Protein AF-A0A317SVD6-F1 (afdb_monomer_lite)

Structure (mmCIF, N/CA/C/O backbone):
data_AF-A0A317SVD6-F1
#
_entry.id   AF-A0A317SVD6-F1
#
loop_
_atom_site.group_PDB
_atom_site.id
_atom_site.type_symbol
_atom_site.label_atom_id
_atom_site.label_alt_id
_atom_site.label_comp_id
_atom_site.label_asym_id
_atom_site.label_entity_id
_atom_site.label_seq_id
_atom_site.pdbx_PDB_ins_code
_atom_site.Cartn_x
_atom_site.Cartn_y
_atom_site.Cartn_z
_atom_site.occupancy
_atom_site.B_iso_or_equiv
_atom_site.auth_seq_id
_atom_site.auth_comp_id
_atom_site.auth_asym_id
_atom_site.auth_atom_id
_atom_site.pdbx_PDB_model_num
ATOM 1 N N . PRO A 1 1 ? -17.650 7.182 13.915 1.00 69.38 1 PRO A N 1
ATOM 2 C CA . PRO A 1 1 ? -18.324 5.999 14.508 1.00 69.38 1 PRO A CA 1
ATOM 3 C C . PRO A 1 1 ? -17.439 5.109 15.410 1.00 69.38 1 PRO A C 1
ATOM 5 O O . PRO A 1 1 ? -17.975 4.520 16.338 1.00 69.38 1 PRO A O 1
ATOM 8 N N . PHE A 1 2 ? -16.115 5.021 15.204 1.00 79.81 2 PHE A N 1
ATOM 9 C CA . PHE A 1 2 ? -15.246 4.117 15.982 1.00 79.81 2 PHE A CA 1
ATOM 10 C C . PHE A 1 2 ? -15.242 4.386 17.500 1.00 79.81 2 PHE A C 1
ATOM 12 O O . PHE A 1 2 ? -15.484 3.478 18.287 1.00 79.81 2 PHE A O 1
ATOM 19 N N . ILE A 1 3 ? -15.049 5.641 17.920 1.00 83.25 3 ILE A N 1
ATOM 20 C CA . ILE A 1 3 ? -14.966 6.009 19.348 1.00 83.25 3 ILE A CA 1
ATOM 21 C C . ILE A 1 3 ? -16.262 5.664 20.096 1.00 83.25 3 ILE A C 1
ATOM 23 O O . ILE A 1 3 ? -16.218 5.192 21.227 1.00 83.25 3 ILE A O 1
ATOM 27 N N . GLN A 1 4 ? -17.417 5.849 19.451 1.00 82.94 4 GLN A N 1
ATOM 28 C CA . GLN A 1 4 ? -18.716 5.492 20.028 1.00 82.94 4 GLN A CA 1
ATOM 29 C C . GLN A 1 4 ? -18.877 3.977 20.189 1.00 82.94 4 GLN A C 1
ATOM 31 O O . GLN A 1 4 ? -19.411 3.540 21.199 1.00 82.94 4 GLN A O 1
ATOM 36 N N . ILE A 1 5 ? -18.374 3.171 19.249 1.00 86.94 5 ILE A N 1
ATOM 37 C CA . ILE A 1 5 ? -18.392 1.705 19.365 1.00 86.94 5 ILE A CA 1
ATOM 38 C C . ILE A 1 5 ? -17.529 1.258 20.548 1.00 86.94 5 ILE A C 1
ATOM 40 O O . ILE A 1 5 ? -17.977 0.459 21.366 1.00 86.94 5 ILE A O 1
ATOM 44 N N . VAL A 1 6 ? -16.323 1.816 20.682 1.00 85.94 6 VAL A N 1
ATOM 45 C CA . VAL A 1 6 ? -15.429 1.510 21.809 1.00 85.94 6 VAL A CA 1
ATOM 46 C C . VAL A 1 6 ? -16.055 1.948 23.135 1.00 85.94 6 VAL A C 1
ATOM 48 O O . VAL A 1 6 ? -16.006 1.207 24.115 1.00 85.94 6 VAL A O 1
ATOM 51 N N . LEU A 1 7 ? -16.693 3.120 23.174 1.00 88.75 7 LEU A N 1
ATOM 52 C CA . LEU A 1 7 ? -17.395 3.601 24.362 1.00 88.75 7 LEU A CA 1
ATOM 53 C C . LEU A 1 7 ? -18.563 2.681 24.742 1.00 88.75 7 LEU A C 1
ATOM 55 O O . LEU A 1 7 ? -18.684 2.320 25.910 1.00 88.75 7 LEU A O 1
ATOM 59 N N . ASN A 1 8 ? -19.367 2.259 23.766 1.00 88.06 8 ASN A N 1
ATOM 60 C CA . ASN A 1 8 ? -20.498 1.355 23.979 1.00 88.06 8 ASN A CA 1
ATOM 61 C C . ASN A 1 8 ? -20.046 -0.040 24.434 1.00 88.06 8 ASN A C 1
ATOM 63 O O . ASN A 1 8 ? -20.712 -0.652 25.261 1.00 88.06 8 ASN A O 1
ATOM 67 N N . ALA A 1 9 ? -18.907 -0.530 23.937 1.00 87.44 9 ALA A N 1
ATOM 68 C CA . ALA A 1 9 ? -18.351 -1.821 24.337 1.00 87.44 9 ALA A CA 1
ATOM 69 C C . ALA A 1 9 ? -17.719 -1.793 25.739 1.00 87.44 9 ALA A C 1
ATOM 71 O O . ALA A 1 9 ? -17.798 -2.772 26.474 1.00 87.44 9 ALA A O 1
ATOM 72 N N . THR A 1 10 ? -17.092 -0.675 26.119 1.00 86.62 10 THR A N 1
ATOM 73 C CA . THR A 1 10 ? -16.301 -0.594 27.359 1.00 86.62 10 THR A CA 1
ATOM 74 C C . THR A 1 10 ? -17.078 0.024 28.525 1.00 86.62 10 THR A C 1
ATOM 76 O O . THR A 1 10 ? -16.661 -0.101 29.672 1.00 86.62 10 THR A O 1
ATOM 79 N N . ASN A 1 11 ? -18.183 0.730 28.248 1.00 83.75 11 ASN A N 1
ATOM 80 C CA . ASN A 1 11 ? -19.024 1.448 29.219 1.00 83.75 11 ASN A CA 1
ATOM 81 C C . ASN A 1 11 ? -18.266 2.433 30.141 1.00 83.75 11 ASN A C 1
ATOM 83 O O . ASN A 1 11 ? -18.787 2.910 31.146 1.00 83.75 11 ASN A O 1
ATOM 87 N N . SER A 1 12 ? -17.019 2.764 29.795 1.00 87.94 12 SER A N 1
ATOM 88 C CA . SER A 1 12 ? -16.119 3.605 30.580 1.00 87.94 12 SER A CA 1
ATOM 89 C C . SER A 1 12 ? -15.414 4.602 29.671 1.00 87.94 12 SER A C 1
ATOM 91 O O . SER A 1 12 ? -14.747 4.228 28.703 1.00 87.94 12 SER A O 1
ATOM 93 N N . ARG A 1 13 ? -15.542 5.893 30.005 1.00 86.94 13 ARG A N 1
ATOM 94 C CA . ARG A 1 13 ? -14.936 6.996 29.241 1.00 86.94 13 ARG A CA 1
ATOM 95 C C . ARG A 1 13 ? -13.410 6.929 29.258 1.00 86.94 13 ARG A C 1
ATOM 97 O O . ARG A 1 13 ? -12.786 7.167 28.230 1.00 86.94 13 ARG A O 1
ATOM 104 N N . THR A 1 14 ? -12.815 6.562 30.392 1.00 86.81 14 THR A N 1
ATOM 105 C CA . THR A 1 14 ? -11.355 6.489 30.550 1.00 86.81 14 THR A CA 1
ATOM 106 C C . THR A 1 14 ? -10.762 5.358 29.718 1.00 86.81 14 THR A C 1
ATOM 108 O O . THR A 1 14 ? -9.794 5.566 28.992 1.00 86.81 14 THR A O 1
ATOM 111 N N . ALA A 1 15 ? -11.376 4.174 29.762 1.00 85.12 15 ALA A N 1
ATOM 112 C CA . ALA A 1 15 ? -10.910 3.035 28.980 1.00 85.12 15 ALA A CA 1
ATOM 113 C C . ALA A 1 15 ? -11.087 3.276 27.470 1.00 85.12 15 ALA A C 1
ATOM 115 O O . ALA A 1 15 ? -10.169 3.015 26.694 1.00 85.12 15 ALA A O 1
ATOM 116 N N . ALA A 1 16 ? -12.208 3.880 27.055 1.00 88.56 16 ALA A N 1
ATOM 117 C CA . ALA A 1 16 ? -12.415 4.269 25.662 1.00 88.56 16 ALA A CA 1
ATOM 118 C C . ALA A 1 16 ? -11.380 5.297 25.172 1.00 88.56 16 ALA A C 1
ATOM 120 O O . ALA A 1 16 ? -10.913 5.207 24.035 1.00 88.56 16 ALA A O 1
ATOM 121 N N . LEU A 1 17 ? -10.981 6.244 26.027 1.00 89.12 17 LEU A N 1
ATOM 122 C CA . LEU A 1 17 ? -9.968 7.249 25.708 1.00 89.12 17 LEU A CA 1
ATOM 123 C C . LEU A 1 17 ? -8.580 6.616 25.530 1.00 89.12 17 LEU A C 1
ATOM 125 O O . LEU A 1 17 ? -7.921 6.890 24.529 1.00 89.12 17 LEU A O 1
ATOM 129 N N . ILE A 1 18 ? -8.170 5.714 26.428 1.00 92.31 18 ILE A N 1
ATOM 130 C CA . ILE A 1 18 ? -6.887 4.995 26.323 1.00 92.31 18 ILE A CA 1
ATOM 131 C C . ILE A 1 18 ? -6.831 4.171 25.030 1.00 92.31 18 ILE A C 1
ATOM 133 O O . ILE A 1 18 ? -5.870 4.281 24.270 1.00 92.31 18 ILE A O 1
ATOM 137 N N . ILE A 1 19 ? -7.881 3.396 24.739 1.00 91.44 19 ILE A N 1
ATOM 138 C CA . ILE A 1 19 ? -7.962 2.587 23.513 1.00 91.44 19 ILE A CA 1
ATOM 139 C C . ILE A 1 19 ? -7.909 3.486 22.271 1.00 91.44 19 ILE A C 1
ATOM 141 O O . ILE A 1 19 ? -7.202 3.180 21.314 1.00 91.44 19 ILE A O 1
ATOM 145 N N . THR A 1 20 ? -8.601 4.627 22.293 1.00 89.81 20 THR A N 1
ATOM 146 C CA . THR A 1 20 ? -8.590 5.576 21.172 1.00 89.81 20 THR A CA 1
ATOM 147 C C . THR A 1 20 ? -7.193 6.155 20.935 1.00 89.81 20 THR A C 1
ATOM 149 O O . THR A 1 20 ? -6.758 6.217 19.788 1.00 89.81 20 THR A O 1
ATOM 152 N N . ILE A 1 21 ? -6.453 6.519 21.988 1.00 91.94 21 ILE A N 1
ATOM 153 C CA . ILE A 1 21 ? -5.072 7.019 21.862 1.00 91.94 21 ILE A CA 1
ATOM 154 C C . ILE A 1 21 ? -4.150 5.951 21.259 1.00 91.94 21 ILE A C 1
ATOM 156 O O . ILE A 1 21 ? -3.358 6.266 20.371 1.00 91.94 21 ILE A O 1
ATOM 160 N N . LEU A 1 22 ? -4.275 4.692 21.688 1.00 93.00 22 LEU A N 1
ATOM 161 C CA . LEU A 1 22 ? -3.498 3.576 21.131 1.00 93.00 22 LEU A CA 1
ATOM 162 C C . LEU A 1 22 ? -3.811 3.334 19.646 1.00 93.00 22 LEU A C 1
ATOM 164 O O . LEU A 1 22 ? -2.925 3.057 18.837 1.00 93.00 22 LEU A O 1
ATOM 168 N N . VAL A 1 23 ? -5.075 3.471 19.251 1.00 92.62 23 VAL A N 1
ATOM 169 C CA . VAL A 1 23 ? -5.463 3.361 17.840 1.00 92.62 23 VAL A CA 1
ATOM 170 C C . VAL A 1 23 ? -4.914 4.539 17.035 1.00 92.62 23 VAL A C 1
ATOM 172 O O . VAL A 1 23 ? -4.409 4.346 15.933 1.00 92.62 23 VAL A O 1
ATOM 175 N N . ILE A 1 24 ? -4.936 5.759 17.570 1.00 92.56 24 ILE A N 1
ATOM 176 C CA . ILE A 1 24 ? -4.360 6.921 16.879 1.00 92.56 24 ILE A CA 1
ATOM 177 C C . ILE A 1 24 ? -2.845 6.752 16.694 1.00 92.56 24 ILE A C 1
ATOM 179 O O . ILE A 1 24 ? -2.341 6.990 15.596 1.00 92.56 24 ILE A O 1
ATOM 183 N N . SER A 1 25 ? -2.116 6.291 17.716 1.00 94.69 25 SER A N 1
ATOM 184 C CA . SER A 1 25 ? -0.663 6.103 17.617 1.00 94.69 25 SER A CA 1
ATOM 185 C C . SER A 1 25 ? -0.280 5.047 16.574 1.00 94.69 25 SER A C 1
ATOM 187 O O . SER A 1 25 ? 0.623 5.272 15.766 1.00 94.69 25 SER A O 1
ATOM 189 N N . THR A 1 26 ? -1.011 3.931 16.515 1.00 94.38 26 THR A N 1
ATOM 190 C CA . THR A 1 26 ? -0.801 2.893 15.490 1.00 94.38 26 THR A CA 1
ATOM 191 C C . THR A 1 26 ? -1.133 3.384 14.080 1.00 94.38 26 THR A C 1
ATOM 193 O O . THR A 1 26 ? -0.406 3.063 13.140 1.00 94.38 26 THR A O 1
ATOM 196 N N . ASN A 1 27 ? -2.161 4.223 13.917 1.00 93.38 27 ASN A N 1
ATOM 197 C CA . ASN A 1 27 ? -2.485 4.834 12.624 1.00 93.38 27 ASN A CA 1
ATOM 198 C C . ASN A 1 27 ? -1.380 5.779 12.131 1.00 93.38 27 ASN A C 1
ATOM 200 O O . ASN A 1 27 ? -1.025 5.734 10.954 1.00 93.38 27 ASN A O 1
ATOM 204 N N . ILE A 1 28 ? -0.788 6.587 13.017 1.00 94.06 28 ILE A N 1
ATOM 205 C CA . ILE A 1 28 ? 0.345 7.459 12.664 1.00 94.06 28 ILE A CA 1
ATOM 206 C C . ILE A 1 28 ? 1.530 6.619 12.171 1.00 94.06 28 ILE A C 1
ATOM 208 O O . ILE A 1 28 ? 2.089 6.899 11.108 1.00 94.06 28 ILE A O 1
ATOM 212 N N . GLN A 1 29 ? 1.873 5.547 12.893 1.00 94.38 29 GLN A N 1
ATOM 213 C CA . GLN A 1 29 ? 2.952 4.647 12.486 1.00 94.38 29 GLN A CA 1
ATOM 214 C C . GLN A 1 29 ? 2.662 3.978 11.134 1.00 94.38 29 GLN A C 1
ATOM 216 O O . GLN A 1 29 ? 3.559 3.856 10.297 1.00 94.38 29 GLN A O 1
ATOM 221 N N . ASN A 1 30 ? 1.413 3.572 10.893 1.00 94.06 30 ASN A N 1
ATOM 222 C CA . ASN A 1 30 ? 1.004 2.971 9.627 1.00 94.06 30 ASN A CA 1
ATOM 223 C C . ASN A 1 30 ? 1.230 3.923 8.441 1.00 94.06 30 ASN A C 1
ATOM 225 O O . ASN A 1 30 ? 1.821 3.521 7.442 1.00 94.06 30 ASN A O 1
ATOM 229 N N . ILE A 1 31 ? 0.853 5.199 8.572 1.00 90.81 31 ILE A N 1
ATOM 230 C CA . ILE A 1 31 ? 1.047 6.208 7.516 1.00 90.81 31 ILE A CA 1
ATOM 231 C C . ILE A 1 31 ? 2.535 6.361 7.170 1.00 90.81 31 ILE A C 1
ATOM 233 O O . ILE A 1 31 ? 2.906 6.361 5.992 1.00 90.81 31 ILE A O 1
ATOM 237 N N . MET A 1 32 ? 3.401 6.442 8.186 1.00 90.69 32 MET A N 1
ATOM 238 C CA . MET A 1 32 ? 4.849 6.545 7.980 1.00 90.69 32 MET A CA 1
ATOM 239 C C . MET A 1 32 ? 5.416 5.303 7.281 1.00 90.69 32 MET A C 1
ATOM 241 O O . MET A 1 32 ? 6.203 5.428 6.339 1.00 90.69 32 MET A O 1
ATOM 245 N N . ASN A 1 33 ? 4.977 4.111 7.693 1.00 92.88 33 ASN A N 1
ATOM 246 C CA . ASN A 1 33 ? 5.393 2.849 7.082 1.00 92.88 33 ASN A CA 1
ATOM 247 C C . ASN A 1 33 ? 4.965 2.760 5.612 1.00 92.88 33 ASN A C 1
ATOM 249 O O . ASN A 1 33 ? 5.784 2.422 4.757 1.00 92.88 33 ASN A O 1
ATOM 253 N N . CYS A 1 34 ? 3.715 3.110 5.292 1.00 90.75 34 CYS A N 1
ATOM 254 C CA . CYS A 1 34 ? 3.216 3.114 3.918 1.00 90.75 34 CYS A CA 1
ATOM 255 C C . CYS A 1 34 ? 4.040 4.054 3.027 1.00 90.75 34 CYS A C 1
ATOM 257 O O . CYS A 1 34 ? 4.484 3.647 1.954 1.00 90.75 34 CYS A O 1
ATOM 259 N N . ALA A 1 35 ? 4.323 5.280 3.481 1.00 89.25 35 ALA A N 1
ATOM 260 C CA . ALA A 1 35 ? 5.153 6.223 2.729 1.00 89.25 35 ALA A CA 1
ATOM 261 C C . ALA A 1 35 ? 6.585 5.691 2.504 1.00 89.25 35 ALA A C 1
ATOM 263 O O . ALA A 1 35 ? 7.162 5.834 1.417 1.00 89.25 35 ALA A O 1
ATOM 264 N N . GLN A 1 36 ? 7.162 5.028 3.509 1.00 90.31 36 GLN A N 1
ATOM 265 C CA . GLN A 1 36 ? 8.498 4.449 3.407 1.00 90.31 36 GLN A CA 1
ATOM 266 C C . GLN A 1 36 ? 8.550 3.252 2.445 1.00 90.31 36 GLN A C 1
ATOM 268 O O . GLN A 1 36 ? 9.502 3.134 1.674 1.00 90.31 36 GLN A O 1
ATOM 273 N N . ILE A 1 37 ? 7.548 2.372 2.459 1.00 90.88 37 ILE A N 1
ATOM 274 C CA . ILE A 1 37 ? 7.487 1.220 1.550 1.00 90.88 37 ILE A CA 1
ATOM 275 C C . ILE A 1 37 ? 7.269 1.701 0.112 1.00 90.88 37 ILE A C 1
ATOM 277 O O . ILE A 1 37 ? 8.041 1.335 -0.774 1.00 90.88 37 ILE A O 1
ATOM 281 N N . SER A 1 38 ? 6.296 2.585 -0.118 1.00 89.56 38 SER A N 1
ATOM 282 C CA . SER A 1 38 ? 5.977 3.099 -1.456 1.00 89.56 38 SER A CA 1
ATOM 283 C C . SER A 1 38 ? 7.165 3.803 -2.111 1.00 89.56 38 SER A C 1
ATOM 285 O O . SER A 1 38 ? 7.464 3.561 -3.279 1.00 89.56 38 SER A O 1
ATOM 287 N N . SER A 1 39 ? 7.909 4.618 -1.358 1.00 90.19 39 SER A N 1
ATOM 288 C CA . SER A 1 39 ? 9.111 5.280 -1.883 1.00 90.19 39 SER A CA 1
ATOM 289 C C . SER A 1 39 ? 10.217 4.294 -2.279 1.00 90.19 39 SER A C 1
ATOM 291 O O . SER A 1 39 ? 10.890 4.505 -3.289 1.00 90.19 39 SER A O 1
ATOM 293 N N . ARG A 1 40 ? 10.381 3.187 -1.542 1.00 89.69 40 ARG A N 1
ATOM 294 C CA . ARG A 1 40 ? 11.324 2.113 -1.900 1.00 89.69 40 ARG A CA 1
ATOM 295 C C . ARG A 1 40 ? 10.880 1.353 -3.146 1.00 89.69 40 ARG A C 1
ATOM 297 O O . ARG A 1 40 ? 11.735 1.023 -3.963 1.00 89.69 40 ARG A O 1
ATOM 304 N N . VAL A 1 41 ? 9.577 1.117 -3.318 1.00 88.12 41 VAL A N 1
ATOM 305 C CA . VAL A 1 41 ? 9.023 0.490 -4.530 1.00 88.12 41 VAL A CA 1
ATOM 306 C C . VAL A 1 41 ? 9.291 1.373 -5.748 1.00 88.12 41 VAL A C 1
ATOM 308 O O . VAL A 1 41 ? 9.891 0.899 -6.711 1.00 88.12 41 VAL A O 1
ATOM 311 N N . ILE A 1 42 ? 8.959 2.666 -5.677 1.00 87.12 42 ILE A N 1
ATOM 312 C CA . ILE A 1 42 ? 9.218 3.634 -6.759 1.00 87.12 42 ILE A CA 1
ATOM 313 C C . ILE A 1 42 ? 10.712 3.688 -7.093 1.00 87.12 42 ILE A C 1
ATOM 315 O O . ILE A 1 42 ? 11.091 3.618 -8.260 1.00 87.12 42 ILE A O 1
ATOM 319 N N . TRP A 1 43 ? 11.574 3.759 -6.076 1.00 88.00 43 TRP A N 1
ATOM 320 C CA . TRP A 1 43 ? 13.020 3.758 -6.278 1.00 88.00 43 TRP A CA 1
ATOM 321 C C . TRP A 1 43 ? 13.524 2.463 -6.934 1.00 88.00 43 TRP A C 1
ATOM 323 O O . TRP A 1 43 ? 14.343 2.522 -7.850 1.00 88.00 43 TRP A O 1
ATOM 333 N N . SER A 1 44 ? 13.018 1.299 -6.511 1.00 84.94 44 SER A N 1
ATOM 334 C CA . SER A 1 44 ? 13.393 0.010 -7.104 1.00 84.94 44 SER A CA 1
ATOM 335 C C . SER A 1 44 ? 12.972 -0.095 -8.572 1.00 84.94 44 SER A C 1
ATOM 337 O O . SER A 1 44 ? 13.785 -0.486 -9.404 1.00 84.94 44 SER A O 1
ATOM 339 N N . PHE A 1 45 ? 11.771 0.381 -8.915 1.00 82.31 45 PHE A N 1
ATOM 340 C CA . PHE A 1 45 ? 11.302 0.462 -10.299 1.00 82.31 45 PHE A CA 1
ATOM 341 C C . PHE A 1 45 ? 12.113 1.458 -11.138 1.00 82.31 45 PHE A C 1
ATOM 343 O O . PHE A 1 45 ? 12.415 1.194 -12.300 1.00 82.31 45 PHE A O 1
ATOM 350 N N . ALA A 1 46 ? 12.503 2.599 -10.562 1.00 83.75 46 ALA A N 1
ATOM 351 C CA . ALA A 1 46 ? 13.350 3.582 -11.236 1.00 83.75 46 ALA A CA 1
ATOM 352 C C . ALA A 1 46 ? 14.779 3.063 -11.471 1.00 83.75 46 ALA A C 1
ATOM 354 O O . ALA A 1 46 ? 15.402 3.407 -12.478 1.00 83.75 46 ALA A O 1
ATOM 355 N N . ARG A 1 47 ? 15.303 2.218 -10.573 1.00 80.38 47 ARG A N 1
ATOM 356 C CA . ARG A 1 47 ? 16.595 1.540 -10.751 1.00 80.38 47 ARG A CA 1
ATOM 357 C C . ARG A 1 47 ? 16.578 0.588 -11.944 1.00 80.38 47 ARG A C 1
ATOM 359 O O . ARG A 1 47 ? 17.577 0.527 -12.656 1.00 80.38 47 ARG A O 1
ATOM 366 N N . ASP A 1 48 ? 15.450 -0.074 -12.171 1.00 84.56 48 ASP A N 1
ATOM 367 C CA . ASP A 1 48 ? 15.245 -1.015 -13.274 1.00 84.56 48 ASP A CA 1
ATOM 368 C C . ASP A 1 48 ? 14.812 -0.302 -14.579 1.00 84.56 48 ASP A C 1
ATOM 370 O O . ASP A 1 48 ? 14.315 -0.929 -15.507 1.00 84.56 48 ASP A O 1
ATOM 374 N N . GLU A 1 49 ? 14.993 1.026 -14.647 1.00 79.81 49 GLU A N 1
ATOM 375 C CA . GLU A 1 49 ? 14.657 1.912 -15.776 1.00 79.81 49 GLU A CA 1
ATOM 376 C C . GLU A 1 49 ? 13.182 1.890 -16.224 1.00 79.81 49 GLU A C 1
ATOM 378 O O . GLU A 1 49 ? 12.835 2.479 -17.244 1.00 79.81 49 GLU A O 1
ATOM 383 N N . GLY A 1 50 ? 12.290 1.298 -15.423 1.00 70.62 50 GLY A N 1
ATOM 384 C CA . GLY A 1 50 ? 10.867 1.138 -15.736 1.00 70.62 50 GLY A CA 1
ATOM 385 C C . GLY A 1 50 ? 9.962 2.302 -15.316 1.00 70.62 50 GLY A C 1
ATOM 386 O O . GLY A 1 50 ? 8.761 2.253 -15.562 1.00 70.62 50 GLY A O 1
ATOM 387 N N . PHE A 1 51 ? 10.500 3.338 -14.666 1.00 74.94 51 PHE A N 1
ATOM 388 C CA . PHE A 1 51 ? 9.723 4.484 -14.177 1.00 74.94 51 PHE A CA 1
ATOM 389 C C . PHE A 1 51 ? 9.906 5.721 -15.065 1.00 74.94 51 PHE A C 1
ATOM 391 O O . PHE A 1 51 ? 11.005 5.980 -15.565 1.00 74.94 51 PHE A O 1
ATOM 398 N N . ILE A 1 52 ? 8.844 6.520 -15.225 1.00 70.50 52 ILE A N 1
ATOM 399 C CA . ILE A 1 52 ? 8.913 7.805 -15.933 1.00 70.50 52 ILE A CA 1
ATOM 400 C C . ILE A 1 52 ? 9.979 8.688 -15.265 1.00 70.50 52 ILE A C 1
ATOM 402 O O . ILE A 1 52 ? 9.973 8.882 -14.053 1.00 70.50 52 ILE A O 1
ATOM 406 N N . PHE A 1 53 ? 10.953 9.170 -16.040 1.00 74.44 53 PHE A N 1
ATOM 407 C CA . PHE A 1 53 ? 12.145 9.857 -15.517 1.00 74.44 53 PHE A CA 1
ATOM 408 C C . PHE A 1 53 ? 12.993 9.008 -14.547 1.00 74.44 53 PHE A C 1
ATOM 410 O O . PHE A 1 53 ? 13.435 9.488 -13.501 1.00 74.44 53 PHE A O 1
ATOM 417 N N . SER A 1 54 ? 13.277 7.754 -14.912 1.00 75.00 54 SER A N 1
ATOM 418 C CA . SER A 1 54 ? 14.102 6.806 -14.139 1.00 75.00 54 SER A CA 1
ATOM 419 C C . SER A 1 54 ? 15.402 7.409 -13.586 1.00 75.00 54 SER A C 1
ATOM 421 O O . SER A 1 54 ? 15.716 7.240 -12.409 1.00 75.00 54 SER A O 1
ATOM 423 N N . LYS A 1 55 ? 16.117 8.208 -14.390 1.00 74.88 55 LYS A N 1
ATOM 424 C CA . LYS A 1 55 ? 17.351 8.910 -13.984 1.00 74.88 55 LYS A CA 1
ATOM 425 C C . LYS A 1 55 ? 17.147 9.893 -12.825 1.00 74.88 55 LYS A C 1
ATOM 427 O O . LYS A 1 55 ? 18.056 10.081 -12.025 1.00 74.88 55 LYS A O 1
ATOM 432 N N . TYR A 1 56 ? 15.970 10.508 -12.717 1.00 77.88 56 TYR A N 1
ATOM 433 C CA . TYR A 1 56 ? 15.659 11.469 -11.660 1.00 77.88 56 TYR A CA 1
ATOM 434 C C . TYR A 1 56 ? 15.304 10.776 -10.338 1.00 77.88 56 TYR A C 1
ATOM 436 O O . TYR A 1 56 ? 15.764 11.210 -9.282 1.00 77.88 56 TYR A O 1
ATOM 444 N N . PHE A 1 57 ? 14.531 9.685 -10.391 1.00 79.44 57 PHE A N 1
ATOM 445 C CA . PHE A 1 57 ? 14.023 8.975 -9.207 1.00 79.44 57 PHE A CA 1
ATOM 446 C C . PHE A 1 57 ? 14.953 7.883 -8.661 1.00 79.44 57 PHE A C 1
ATOM 448 O O . PHE A 1 57 ? 14.768 7.443 -7.528 1.00 79.44 57 PHE A O 1
ATOM 455 N N . ARG A 1 58 ? 15.966 7.464 -9.428 1.00 76.81 58 ARG A N 1
ATOM 456 C CA . ARG A 1 58 ? 16.980 6.481 -9.005 1.00 76.81 58 ARG A CA 1
ATOM 457 C C . ARG A 1 58 ? 17.992 7.038 -7.991 1.00 76.81 58 ARG A C 1
ATOM 459 O O . ARG A 1 58 ? 18.678 6.262 -7.325 1.00 76.81 58 ARG A O 1
ATOM 466 N N . ASP A 1 59 ? 18.088 8.357 -7.867 1.00 80.19 59 ASP A N 1
ATOM 467 C CA . ASP A 1 59 ? 19.081 9.033 -7.031 1.00 80.19 59 ASP A CA 1
ATOM 468 C C . ASP A 1 59 ? 18.784 8.873 -5.525 1.00 80.19 59 ASP A C 1
ATOM 470 O O . ASP A 1 59 ? 17.657 9.095 -5.068 1.00 80.19 59 ASP A O 1
ATOM 474 N N . VAL A 1 60 ? 19.796 8.479 -4.744 1.00 84.31 60 VAL A N 1
ATOM 475 C CA . VAL A 1 60 ? 19.696 8.264 -3.288 1.00 84.31 60 VAL A CA 1
ATOM 476 C C . VAL A 1 60 ? 20.548 9.302 -2.584 1.00 84.31 60 VAL A C 1
ATOM 478 O O . VAL A 1 60 ? 21.735 9.436 -2.872 1.00 84.31 60 VAL A O 1
ATOM 481 N N . HIS A 1 61 ? 19.967 10.007 -1.613 1.00 81.62 61 HIS A N 1
ATOM 482 C CA . HIS A 1 61 ? 20.702 11.043 -0.900 1.00 81.62 61 HIS A CA 1
ATOM 483 C C . HIS A 1 61 ? 21.847 10.424 -0.069 1.00 81.62 61 HIS A C 1
ATOM 485 O O . HIS A 1 61 ? 21.568 9.583 0.791 1.00 81.62 61 HIS A O 1
ATOM 491 N N . PRO A 1 62 ? 23.114 10.854 -0.235 1.00 73.75 62 PRO A N 1
ATOM 492 C CA . PRO A 1 62 ? 24.275 10.196 0.377 1.00 73.75 62 PRO A CA 1
ATOM 493 C C . PRO A 1 62 ? 24.280 10.265 1.912 1.00 73.75 62 PRO A C 1
ATOM 495 O O . PRO A 1 62 ? 24.609 9.282 2.570 1.00 73.75 62 PRO A O 1
ATOM 498 N N . ALA A 1 63 ? 23.849 11.392 2.492 1.00 79.25 63 ALA A N 1
ATOM 499 C CA . ALA A 1 63 ? 23.779 11.557 3.949 1.00 79.25 63 ALA A CA 1
ATOM 500 C C . ALA A 1 63 ? 22.598 10.813 4.604 1.00 79.25 63 ALA A C 1
ATOM 502 O O . ALA A 1 63 ? 22.739 10.258 5.688 1.00 79.25 63 ALA A O 1
ATOM 503 N N . LEU A 1 64 ? 21.436 10.782 3.940 1.00 77.62 64 LEU A N 1
ATOM 504 C CA . LEU A 1 64 ? 20.194 10.230 4.495 1.00 77.62 64 LEU A CA 1
ATOM 505 C C . LEU A 1 64 ? 19.976 8.756 4.117 1.00 77.62 64 LEU A C 1
ATOM 507 O O . LEU A 1 64 ? 19.086 8.112 4.664 1.00 77.62 64 LEU A O 1
ATOM 511 N N . LYS A 1 65 ? 20.758 8.231 3.158 1.00 80.75 65 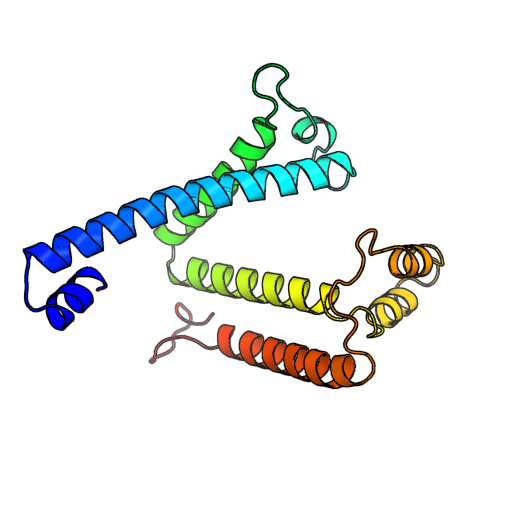LYS A N 1
ATOM 512 C CA . LYS A 1 65 ? 20.640 6.883 2.569 1.00 80.75 65 LYS A CA 1
ATOM 513 C C . LYS A 1 65 ? 19.207 6.527 2.139 1.00 80.75 65 LYS A C 1
ATOM 515 O O . LYS A 1 65 ? 18.826 5.358 2.126 1.00 80.75 65 LYS A O 1
ATOM 520 N N . ALA A 1 66 ? 18.416 7.539 1.783 1.00 81.75 66 ALA A N 1
ATOM 521 C CA . ALA A 1 66 ? 17.007 7.415 1.431 1.00 81.75 66 ALA A CA 1
ATOM 522 C C . ALA A 1 66 ? 16.717 8.099 0.081 1.00 81.75 66 ALA A C 1
ATOM 524 O O . ALA A 1 66 ? 17.308 9.146 -0.217 1.00 81.75 66 ALA A O 1
ATOM 525 N N . PRO A 1 67 ? 15.810 7.542 -0.744 1.00 85.19 67 PRO A N 1
ATOM 526 C CA . PRO A 1 67 ? 15.424 8.135 -2.020 1.00 85.19 67 PRO A CA 1
ATOM 527 C C . PRO A 1 67 ? 14.427 9.282 -1.793 1.00 85.19 67 PRO A C 1
ATOM 529 O O . PRO A 1 67 ? 13.219 9.128 -1.958 1.00 85.19 67 PRO A O 1
ATOM 532 N N . VAL A 1 68 ? 14.932 10.454 -1.393 1.00 85.12 68 VAL A N 1
ATOM 533 C CA . VAL A 1 68 ? 14.118 11.630 -1.017 1.00 85.12 68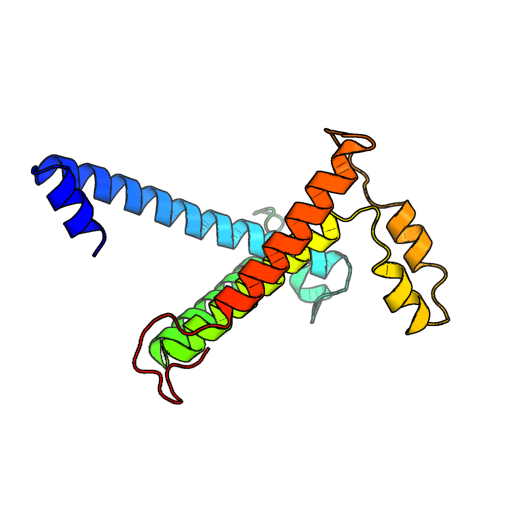 VAL A CA 1
ATOM 534 C C . VAL A 1 68 ? 13.147 12.042 -2.129 1.00 85.12 68 VAL A C 1
ATOM 536 O O . VAL A 1 68 ? 11.983 12.330 -1.863 1.00 85.12 68 VAL A O 1
ATOM 539 N N . ARG A 1 69 ? 13.582 11.992 -3.393 1.00 85.88 69 ARG A N 1
ATOM 540 C CA . ARG A 1 69 ? 12.727 12.314 -4.550 1.00 85.88 69 ARG A CA 1
ATOM 541 C C . ARG A 1 69 ? 11.556 11.338 -4.701 1.00 85.88 69 ARG A C 1
ATOM 543 O O . ARG A 1 69 ? 10.440 11.761 -4.986 1.00 85.88 69 ARG A O 1
ATOM 550 N N . ALA A 1 70 ? 11.788 10.047 -4.459 1.00 86.00 70 ALA A N 1
ATOM 551 C CA . ALA A 1 70 ? 10.733 9.035 -4.483 1.00 86.00 70 ALA A CA 1
ATOM 552 C C . ALA A 1 70 ? 9.762 9.186 -3.298 1.00 86.00 70 ALA A C 1
ATOM 554 O O . ALA A 1 70 ? 8.572 8.918 -3.446 1.00 86.00 70 ALA A O 1
ATOM 555 N N . ILE A 1 71 ? 10.245 9.660 -2.142 1.00 88.75 71 ILE A N 1
ATOM 556 C CA . ILE A 1 71 ? 9.394 9.997 -0.990 1.00 88.75 71 ILE A CA 1
ATOM 557 C C . ILE A 1 71 ? 8.433 11.132 -1.355 1.00 88.75 71 ILE A C 1
ATOM 559 O O . ILE A 1 71 ? 7.229 10.982 -1.159 1.00 88.75 71 ILE A O 1
ATOM 563 N N . PHE A 1 72 ? 8.927 12.227 -1.941 1.00 88.38 72 PHE A N 1
ATOM 564 C CA . PHE A 1 72 ? 8.061 13.326 -2.381 1.00 88.38 72 PHE A CA 1
ATOM 565 C C . PHE A 1 72 ? 7.042 12.886 -3.435 1.00 88.38 72 PHE A C 1
ATOM 567 O O . PHE A 1 72 ? 5.885 13.287 -3.351 1.00 88.38 72 PHE A O 1
ATOM 574 N N . ALA A 1 73 ? 7.427 12.023 -4.380 1.00 87.88 73 ALA A N 1
ATOM 575 C CA . ALA A 1 73 ? 6.485 11.471 -5.353 1.00 87.88 73 ALA A CA 1
ATOM 576 C C . ALA A 1 73 ? 5.380 10.631 -4.690 1.00 87.88 73 ALA A C 1
ATOM 578 O O . ALA A 1 73 ? 4.207 10.809 -5.009 1.00 87.88 73 ALA A O 1
ATOM 579 N N . ALA A 1 74 ? 5.731 9.763 -3.735 1.00 89.69 74 ALA A N 1
ATOM 580 C CA . ALA A 1 74 ? 4.750 8.976 -2.987 1.00 89.69 74 ALA A CA 1
ATOM 581 C C . ALA A 1 74 ? 3.767 9.875 -2.212 1.00 89.69 74 ALA A C 1
ATOM 583 O O . ALA A 1 74 ? 2.559 9.641 -2.240 1.00 89.69 74 ALA A O 1
ATOM 584 N N . TRP A 1 75 ? 4.272 10.936 -1.575 1.00 90.62 75 TRP A N 1
ATOM 585 C CA . TRP A 1 75 ? 3.444 11.930 -0.887 1.00 90.62 75 TRP A CA 1
ATOM 586 C C . TRP A 1 75 ? 2.558 12.730 -1.841 1.00 90.62 75 TRP A C 1
ATOM 588 O O . TRP A 1 75 ? 1.396 12.958 -1.525 1.00 90.62 75 TRP A O 1
ATOM 598 N N . ALA A 1 76 ? 3.066 13.125 -3.010 1.00 90.69 76 ALA A N 1
ATOM 599 C CA . ALA A 1 76 ? 2.295 13.861 -4.008 1.00 90.69 76 ALA A CA 1
ATOM 600 C C . ALA A 1 76 ? 1.115 13.034 -4.542 1.00 90.69 76 ALA A C 1
ATOM 602 O O . ALA A 1 76 ? 0.002 13.545 -4.638 1.00 90.69 76 ALA A O 1
ATOM 603 N N . ILE A 1 77 ? 1.332 11.743 -4.822 1.00 89.12 77 ILE A N 1
ATOM 604 C CA . ILE A 1 77 ? 0.264 10.822 -5.239 1.00 89.12 77 ILE A CA 1
ATOM 605 C C . ILE A 1 77 ? -0.763 10.653 -4.111 1.00 89.12 77 ILE A C 1
ATOM 607 O O . ILE A 1 77 ? -1.965 10.748 -4.353 1.00 89.12 77 ILE A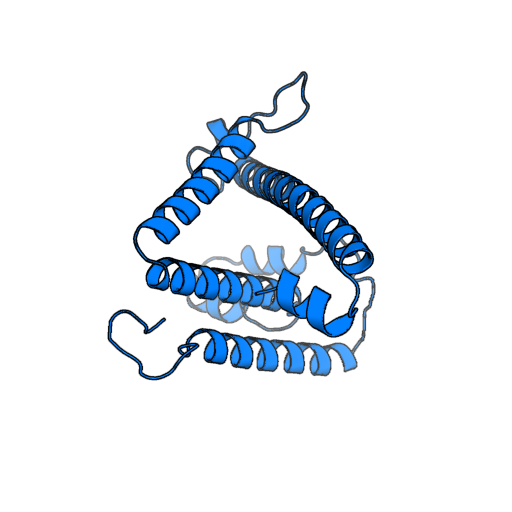 O 1
ATOM 611 N N . GLY A 1 78 ? -0.306 10.464 -2.868 1.00 89.94 78 GLY A N 1
ATOM 612 C CA . GLY A 1 78 ? -1.191 10.384 -1.704 1.00 89.94 78 GLY A CA 1
ATOM 613 C C . GLY A 1 78 ? -2.027 11.653 -1.509 1.00 89.94 78 GLY A C 1
ATOM 614 O O . GLY A 1 78 ? -3.236 11.573 -1.312 1.00 89.94 78 GLY A O 1
ATOM 615 N N . ALA A 1 79 ? -1.411 12.830 -1.635 1.00 90.31 79 ALA A N 1
ATOM 616 C CA . ALA A 1 79 ? -2.099 14.113 -1.538 1.00 90.31 79 ALA A CA 1
ATOM 617 C C . ALA A 1 79 ? -3.140 14.291 -2.654 1.00 90.31 79 ALA A C 1
ATOM 619 O O . ALA A 1 79 ? -4.248 14.743 -2.379 1.00 90.31 79 ALA A O 1
ATOM 620 N N . ALA A 1 80 ? -2.830 13.879 -3.887 1.00 90.12 80 ALA A N 1
ATOM 621 C CA . ALA A 1 80 ? -3.783 13.918 -4.995 1.00 90.12 80 ALA A CA 1
ATOM 622 C C . ALA A 1 80 ? -5.031 13.058 -4.717 1.00 90.12 80 ALA A C 1
ATOM 624 O O . ALA A 1 80 ? -6.148 13.495 -4.988 1.00 90.12 80 ALA A O 1
ATOM 625 N N . LEU A 1 81 ? -4.862 11.878 -4.110 1.00 88.69 81 LEU A N 1
ATOM 626 C CA . LEU A 1 81 ? -5.986 11.025 -3.700 1.00 88.69 81 LEU A CA 1
ATOM 627 C C . LEU A 1 81 ? -6.835 11.669 -2.592 1.00 88.69 81 LEU A C 1
ATOM 629 O O . LEU A 1 81 ? -8.060 11.574 -2.625 1.00 88.69 81 LEU A O 1
ATOM 633 N N . VAL A 1 82 ? -6.208 12.366 -1.640 1.00 88.12 82 VAL A N 1
ATOM 634 C CA . VAL A 1 82 ? -6.927 13.106 -0.586 1.00 88.12 82 VAL A CA 1
ATOM 635 C C . VAL A 1 82 ? -7.708 14.286 -1.167 1.00 88.12 82 VAL A C 1
ATOM 637 O O . VAL A 1 82 ? -8.853 14.514 -0.783 1.00 88.12 82 VAL A O 1
ATOM 640 N N . VAL A 1 83 ? -7.132 15.018 -2.123 1.00 90.00 83 VAL A N 1
ATOM 641 C CA . VAL A 1 83 ? -7.839 16.100 -2.828 1.00 90.00 83 VAL A CA 1
ATOM 642 C C . VAL A 1 83 ? -9.042 15.553 -3.596 1.00 90.00 83 VAL A C 1
ATOM 644 O O . VAL A 1 83 ? -10.110 16.161 -3.586 1.00 90.00 83 VAL A O 1
ATOM 647 N N . LEU A 1 84 ? -8.909 14.376 -4.208 1.00 88.75 84 LEU A N 1
ATOM 648 C CA . LEU A 1 84 ? -10.013 13.720 -4.901 1.00 88.75 84 LEU A CA 1
ATOM 649 C C . LEU A 1 84 ? -11.150 13.351 -3.939 1.00 88.75 84 LEU A C 1
ATOM 651 O O . LEU A 1 84 ? -12.312 13.578 -4.267 1.00 88.75 84 LEU A O 1
ATOM 655 N N . TYR A 1 85 ? -10.828 12.884 -2.729 1.00 86.25 85 TYR A N 1
ATOM 656 C CA . TYR A 1 85 ? -11.822 12.627 -1.684 1.00 86.25 85 TYR A CA 1
ATOM 657 C C . TYR A 1 85 ? -12.612 13.884 -1.283 1.00 86.25 85 TYR A C 1
ATOM 659 O O . TYR A 1 85 ? -13.816 13.794 -1.049 1.00 86.25 85 TYR A O 1
ATOM 667 N N . LEU A 1 86 ? -11.964 15.058 -1.244 1.00 85.88 86 LEU A N 1
ATOM 668 C CA . LEU A 1 86 ? -12.641 16.334 -0.969 1.00 85.88 86 LEU A CA 1
ATOM 669 C C . LEU A 1 86 ? -13.615 16.738 -2.085 1.00 85.88 86 LEU A C 1
ATOM 671 O O . LEU A 1 86 ? -14.622 17.383 -1.803 1.00 85.88 86 LEU A O 1
ATOM 675 N N . GLY A 1 87 ? -13.316 16.380 -3.337 1.00 85.75 87 GLY A N 1
ATOM 676 C CA . GLY A 1 87 ? -14.185 16.663 -4.480 1.00 85.75 87 GLY A CA 1
ATOM 677 C C . GLY A 1 87 ? -15.348 15.679 -4.610 1.00 85.75 87 GLY A C 1
ATOM 678 O O . GLY A 1 87 ? -16.490 16.087 -4.808 1.00 85.75 87 GLY A O 1
ATOM 679 N N . SER A 1 88 ? -15.069 14.378 -4.505 1.00 84.56 88 SER A N 1
ATOM 680 C CA . SER A 1 88 ? -16.077 13.321 -4.589 1.00 84.56 88 SER A CA 1
ATOM 681 C C . SER A 1 88 ? -15.660 12.099 -3.778 1.00 84.56 88 SER A C 1
ATOM 683 O O . SER A 1 88 ? -14.700 11.394 -4.103 1.00 84.56 88 SER A O 1
ATOM 685 N N . THR A 1 89 ? -16.447 11.799 -2.747 1.00 82.69 89 THR A N 1
ATOM 686 C CA . THR A 1 89 ? -16.283 10.587 -1.940 1.00 82.69 89 THR A CA 1
ATOM 687 C C . THR A 1 89 ? -16.524 9.325 -2.770 1.00 82.69 89 THR A C 1
ATOM 689 O O . THR A 1 89 ? -15.837 8.327 -2.569 1.00 82.69 89 THR A O 1
ATOM 692 N N . SER A 1 90 ? -17.426 9.373 -3.753 1.00 82.19 90 SER A N 1
ATOM 693 C CA . SER A 1 90 ? -17.703 8.249 -4.653 1.00 82.19 90 SER A CA 1
ATOM 694 C C . SER A 1 90 ? -16.540 7.940 -5.587 1.00 82.19 90 SER A C 1
ATOM 696 O O . SER A 1 90 ? -16.137 6.785 -5.686 1.00 82.19 90 SER A O 1
ATOM 698 N N . ALA A 1 91 ? -15.942 8.960 -6.213 1.00 82.69 91 ALA A N 1
ATOM 699 C CA . ALA A 1 91 ? -14.786 8.760 -7.088 1.00 82.69 91 ALA A CA 1
ATOM 700 C C . ALA A 1 91 ? -13.581 8.200 -6.311 1.00 82.69 91 ALA A C 1
ATOM 702 O O . ALA A 1 91 ? -12.858 7.337 -6.810 1.00 82.69 91 ALA A O 1
ATOM 703 N N . PHE A 1 92 ? -13.386 8.648 -5.067 1.00 85.06 92 PHE A N 1
ATOM 704 C CA . PHE A 1 92 ? -12.349 8.105 -4.193 1.00 85.06 92 PHE A CA 1
ATOM 705 C C . PHE A 1 92 ? -12.619 6.646 -3.822 1.00 85.06 92 PHE A C 1
ATOM 707 O O . PHE A 1 92 ? -11.712 5.818 -3.897 1.00 85.06 92 PHE A O 1
ATOM 714 N N . ASN A 1 93 ? -13.860 6.318 -3.452 1.00 84.50 93 ASN A N 1
ATOM 715 C CA . ASN A 1 93 ? -14.247 4.948 -3.124 1.00 84.50 93 ASN A CA 1
ATOM 716 C C . ASN A 1 93 ? -14.046 4.012 -4.323 1.00 84.50 93 ASN A C 1
ATOM 718 O O . ASN A 1 93 ? -13.515 2.916 -4.144 1.00 84.50 93 ASN A O 1
ATOM 722 N N . ALA A 1 94 ? -14.378 4.467 -5.534 1.00 84.12 94 ALA A N 1
ATOM 723 C CA . ALA A 1 94 ? -14.192 3.680 -6.744 1.00 84.12 94 ALA A CA 1
ATOM 724 C C . ALA A 1 94 ? -12.713 3.403 -7.048 1.00 84.12 94 ALA A C 1
ATOM 726 O O . ALA A 1 94 ? -12.299 2.257 -7.243 1.00 84.12 94 ALA A O 1
ATOM 727 N N . LEU A 1 95 ? -11.875 4.443 -6.978 1.00 86.88 95 LEU A N 1
ATOM 728 C CA . LEU A 1 95 ? -10.425 4.301 -7.128 1.00 86.88 95 LEU A CA 1
ATOM 729 C C . LEU A 1 95 ? -9.816 3.391 -6.057 1.00 86.88 95 LEU A C 1
ATOM 731 O O . LEU A 1 95 ? -8.975 2.551 -6.372 1.00 86.88 95 LEU A O 1
ATOM 735 N N . SER A 1 96 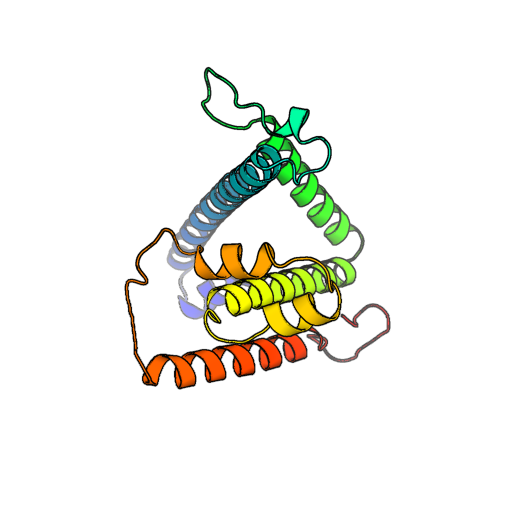? -10.240 3.530 -4.801 1.00 87.31 96 SER A N 1
ATOM 736 C CA . SER A 1 96 ? -9.763 2.694 -3.697 1.00 87.31 96 SER A CA 1
ATOM 737 C C . SER A 1 96 ? -10.085 1.216 -3.937 1.00 87.31 96 SER A C 1
ATOM 739 O O . SER A 1 96 ? -9.191 0.371 -3.858 1.00 87.31 96 SER A O 1
ATOM 741 N N . SER A 1 97 ? -11.322 0.897 -4.335 1.00 85.56 97 SER A N 1
ATOM 742 C CA . SER A 1 97 ? -11.705 -0.470 -4.706 1.00 85.56 97 SER A CA 1
ATOM 743 C C . SER A 1 97 ? -10.875 -1.001 -5.876 1.00 85.56 97 SER A C 1
ATOM 745 O O . SER A 1 97 ? -10.373 -2.122 -5.805 1.00 85.56 97 SER A O 1
ATOM 747 N N . ALA A 1 98 ? -10.647 -0.197 -6.919 1.00 86.44 98 ALA A N 1
ATOM 748 C CA . ALA A 1 98 ? -9.813 -0.598 -8.051 1.00 86.44 98 ALA A CA 1
ATOM 749 C C . ALA A 1 98 ? -8.360 -0.913 -7.634 1.00 86.44 98 ALA A C 1
ATOM 751 O O . ALA A 1 98 ? -7.790 -1.911 -8.079 1.00 86.44 98 ALA A O 1
ATOM 752 N N . LEU A 1 99 ? -7.765 -0.114 -6.738 1.00 88.19 99 LEU A N 1
ATOM 753 C CA . LEU A 1 99 ? -6.419 -0.359 -6.200 1.00 88.19 99 LEU A CA 1
ATOM 754 C C . LEU A 1 99 ? -6.349 -1.647 -5.370 1.00 88.19 99 LEU A C 1
ATOM 756 O O . LEU A 1 99 ? -5.370 -2.395 -5.458 1.00 88.19 99 LEU A O 1
ATOM 760 N N . VAL A 1 100 ? -7.390 -1.931 -4.587 1.00 85.62 100 VAL A N 1
ATOM 761 C CA . VAL A 1 100 ? -7.503 -3.175 -3.818 1.00 85.62 100 VAL A CA 1
ATOM 762 C C . VAL A 1 100 ? -7.584 -4.376 -4.760 1.00 85.62 100 VAL A C 1
ATOM 764 O O . VAL A 1 100 ? -6.852 -5.347 -4.573 1.00 85.62 100 VAL A O 1
ATOM 767 N N . VAL A 1 101 ? -8.393 -4.304 -5.820 1.00 84.81 101 VAL A N 1
ATOM 768 C CA . VAL A 1 101 ? -8.471 -5.359 -6.845 1.00 84.81 101 VAL A CA 1
ATOM 769 C C . VAL A 1 101 ? -7.121 -5.563 -7.538 1.00 84.81 101 VAL A C 1
ATOM 771 O O . VAL A 1 101 ? -6.650 -6.694 -7.635 1.00 84.81 101 VAL A O 1
ATOM 774 N N . MET A 1 102 ? -6.440 -4.486 -7.939 1.00 81.62 102 MET A N 1
ATOM 775 C CA . MET A 1 102 ? -5.101 -4.558 -8.541 1.00 81.62 102 MET A CA 1
ATOM 776 C C . MET A 1 102 ? -4.074 -5.228 -7.611 1.00 81.62 102 MET A C 1
ATOM 778 O O . MET A 1 102 ? -3.238 -6.028 -8.045 1.00 81.62 102 MET A O 1
ATOM 782 N N . SER A 1 103 ? -4.156 -4.942 -6.311 1.00 82.88 103 SER A N 1
ATOM 783 C CA . SER A 1 103 ? -3.289 -5.554 -5.299 1.00 82.88 103 SER A CA 1
ATOM 784 C C . SER A 1 103 ? -3.580 -7.049 -5.150 1.00 82.88 103 SER A C 1
ATOM 786 O O . SER A 1 103 ? -2.651 -7.856 -5.148 1.00 82.88 103 SER A O 1
ATOM 788 N N . HIS A 1 104 ? -4.856 -7.446 -5.119 1.00 80.38 104 HIS A N 1
ATOM 789 C CA . HIS A 1 104 ? -5.255 -8.856 -5.106 1.00 80.38 104 HIS A CA 1
ATOM 790 C C . HIS A 1 104 ? -4.774 -9.611 -6.350 1.00 80.38 104 HIS A C 1
ATOM 792 O O . HIS A 1 104 ? -4.265 -10.724 -6.221 1.00 80.38 104 HIS A O 1
ATOM 798 N N . ILE A 1 105 ? -4.858 -9.000 -7.537 1.00 74.06 105 ILE A N 1
ATOM 799 C CA . ILE A 1 105 ? -4.325 -9.581 -8.778 1.00 74.06 105 ILE A CA 1
ATOM 800 C C . ILE A 1 105 ? -2.814 -9.804 -8.653 1.00 74.06 105 ILE A C 1
ATOM 802 O O . ILE A 1 105 ? -2.327 -10.877 -8.995 1.00 74.06 105 ILE A O 1
ATOM 806 N N . THR A 1 106 ? -2.075 -8.836 -8.107 1.00 77.31 106 THR A N 1
ATOM 807 C CA . THR A 1 106 ? -0.621 -8.949 -7.902 1.00 77.31 106 THR A CA 1
ATOM 808 C C . THR A 1 106 ? -0.262 -10.079 -6.930 1.00 77.31 106 THR A C 1
ATOM 810 O O . THR A 1 106 ? 0.646 -10.865 -7.193 1.00 77.31 106 THR A O 1
ATOM 813 N N . TYR A 1 107 ? -0.992 -10.223 -5.821 1.00 69.50 107 TYR A N 1
ATOM 814 C CA . TYR A 1 107 ? -0.782 -11.346 -4.900 1.00 69.50 107 TYR A CA 1
ATOM 815 C C . TYR A 1 107 ? -1.156 -12.690 -5.525 1.00 69.50 107 TYR A C 1
ATOM 817 O O . TYR A 1 107 ? -0.460 -13.685 -5.310 1.00 69.50 107 TYR A O 1
ATOM 825 N N . SER A 1 108 ? -2.211 -12.716 -6.343 1.00 65.50 108 SER A N 1
ATOM 826 C CA . SER A 1 108 ? -2.589 -13.899 -7.106 1.00 65.50 108 SER A CA 1
ATOM 827 C C . SER A 1 108 ? -1.465 -14.294 -8.059 1.00 65.50 108 SER A C 1
ATOM 829 O O . SER A 1 108 ? -1.006 -15.427 -8.001 1.00 65.50 108 SER A O 1
ATOM 831 N N . THR A 1 109 ? -0.945 -13.393 -8.894 1.00 60.19 109 THR A N 1
ATOM 832 C CA . THR A 1 109 ? 0.095 -13.740 -9.882 1.00 60.19 109 THR A CA 1
ATOM 833 C C . THR A 1 109 ? 1.390 -14.246 -9.242 1.00 60.19 109 THR A C 1
ATOM 835 O O . THR A 1 109 ? 2.003 -15.159 -9.790 1.00 60.19 109 THR A O 1
ATOM 838 N N . ILE A 1 110 ? 1.765 -13.736 -8.064 1.00 60.97 110 ILE A N 1
ATOM 839 C CA . ILE A 1 110 ? 2.945 -14.196 -7.311 1.00 60.97 110 ILE A CA 1
ATOM 840 C C . ILE A 1 110 ? 2.703 -15.562 -6.641 1.00 60.97 110 ILE A C 1
ATOM 842 O O . ILE A 1 110 ? 3.595 -16.406 -6.636 1.00 60.97 110 ILE A O 1
ATOM 846 N N . SER A 1 111 ? 1.507 -15.824 -6.101 1.00 54.00 111 SER A N 1
ATOM 847 C CA . SER A 1 111 ? 1.154 -17.141 -5.528 1.00 54.00 111 SER A CA 1
ATOM 848 C C . SER A 1 111 ? 1.064 -18.232 -6.601 1.00 54.00 111 SER A C 1
ATOM 850 O O . SER A 1 111 ? 1.368 -19.401 -6.363 1.00 54.00 111 SER A O 1
ATOM 852 N N . THR A 1 112 ? 0.687 -17.849 -7.820 1.00 54.06 112 THR A N 1
ATOM 853 C CA . THR A 1 112 ? 0.348 -18.780 -8.896 1.00 54.06 112 THR A CA 1
ATOM 854 C C . THR A 1 112 ? 1.575 -19.175 -9.728 1.00 54.06 112 THR A C 1
ATOM 856 O O . THR A 1 112 ? 1.511 -19.246 -10.955 1.00 54.06 112 THR A O 1
ATOM 859 N N . HIS A 1 113 ? 2.698 -19.473 -9.065 1.00 52.50 113 HIS A N 1
ATOM 860 C CA . HIS A 1 113 ? 3.936 -19.932 -9.705 1.00 52.50 113 HIS A CA 1
ATOM 861 C C . HIS A 1 113 ? 3.842 -21.262 -10.487 1.00 52.50 113 HIS A C 1
ATOM 863 O O . HIS A 1 113 ? 4.860 -21.688 -11.038 1.00 52.50 113 HIS A O 1
ATOM 869 N N . PRO A 1 114 ? 2.660 -21.897 -10.630 1.00 50.22 114 PRO A N 1
ATOM 870 C CA . PRO A 1 114 ? 2.485 -22.858 -11.709 1.00 50.22 114 PRO A CA 1
ATOM 871 C C . PRO A 1 114 ? 1.198 -22.721 -12.552 1.00 50.22 114 PRO A C 1
ATOM 873 O O . PRO A 1 114 ? 0.850 -23.694 -13.218 1.00 50.22 114 PRO A O 1
ATOM 876 N N . PHE A 1 115 ? 0.495 -21.574 -12.601 1.00 44.06 115 PHE A N 1
ATOM 877 C CA . PHE A 1 115 ? -0.503 -21.383 -13.677 1.00 44.06 115 PHE A CA 1
ATOM 878 C C . PHE A 1 115 ? 0.062 -20.601 -14.870 1.00 44.06 115 PHE A C 1
ATOM 880 O O . PHE A 1 115 ? 0.797 -19.625 -14.707 1.00 44.06 115 PHE A O 1
ATOM 887 N N . PRO A 1 116 ? -0.342 -20.975 -16.094 1.00 47.41 116 PRO A N 1
ATOM 888 C CA . PRO A 1 116 ? 0.181 -20.441 -17.341 1.00 47.41 116 PRO A CA 1
ATOM 889 C C . PRO A 1 116 ? -0.432 -19.077 -17.721 1.00 47.41 116 PRO A C 1
ATOM 891 O O . PRO A 1 116 ? -0.904 -18.898 -18.836 1.00 47.41 116 PRO A O 1
ATOM 894 N N . LEU A 1 117 ? -0.386 -18.065 -16.852 1.00 47.38 117 LEU A N 1
ATOM 895 C CA . LEU A 1 117 ? -0.554 -16.677 -17.313 1.00 47.38 117 LEU A CA 1
ATOM 896 C C . LEU A 1 117 ? 0.567 -16.197 -18.264 1.00 47.38 117 LEU A C 1
ATOM 898 O O . LEU A 1 117 ? 0.248 -15.466 -19.205 1.00 47.38 117 LEU A O 1
ATOM 902 N N . PRO A 1 118 ? 1.836 -16.657 -18.169 1.00 47.44 118 PRO A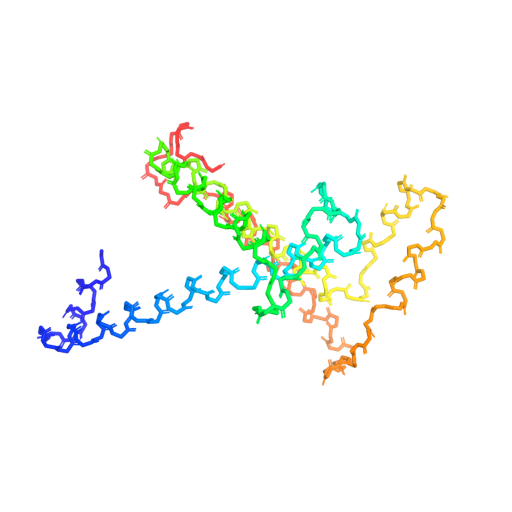 N 1
ATOM 903 C CA . PRO A 1 118 ? 2.810 -16.373 -19.226 1.00 47.44 118 PRO A CA 1
ATOM 904 C C . PRO A 1 118 ? 2.496 -17.060 -20.569 1.00 47.44 118 PRO A C 1
ATOM 906 O O . PRO A 1 118 ? 3.140 -16.733 -21.560 1.00 47.44 118 PRO A O 1
ATOM 909 N N . LEU A 1 119 ? 1.515 -17.973 -20.654 1.00 44.75 119 LEU A N 1
ATOM 910 C CA . LEU A 1 119 ? 1.133 -18.617 -21.918 1.00 44.75 119 LEU A CA 1
ATOM 911 C C . LEU A 1 119 ? 0.239 -17.710 -22.775 1.00 44.75 119 LEU A C 1
ATOM 913 O O . LEU A 1 119 ? 0.456 -17.616 -23.976 1.00 44.75 119 LEU A O 1
ATOM 917 N N . VAL A 1 120 ? -0.691 -16.967 -22.167 1.00 44.41 120 VAL A N 1
ATOM 918 C CA . VAL A 1 120 ? -1.507 -15.976 -22.897 1.00 44.41 120 VAL A CA 1
ATOM 919 C C . VAL A 1 120 ? -0.647 -14.779 -23.321 1.00 44.41 120 VAL A C 1
ATOM 921 O O . VAL A 1 120 ? -0.765 -14.301 -24.447 1.00 44.41 120 VAL A O 1
ATOM 924 N N . ALA A 1 121 ? 0.304 -14.360 -22.478 1.00 46.94 121 ALA A N 1
ATOM 925 C CA . ALA A 1 121 ? 1.289 -13.339 -22.844 1.00 46.94 121 ALA A CA 1
ATOM 926 C C . ALA A 1 121 ? 2.239 -13.800 -23.973 1.00 46.94 121 ALA A C 1
ATOM 928 O O . ALA A 1 121 ? 2.584 -13.001 -24.841 1.00 46.94 121 ALA A O 1
ATOM 929 N N . ASN A 1 122 ? 2.610 -15.088 -24.014 1.00 39.53 122 ASN A N 1
ATOM 930 C CA . ASN A 1 122 ? 3.394 -15.676 -25.112 1.00 39.53 122 ASN A CA 1
ATOM 931 C C . ASN A 1 122 ? 2.613 -15.799 -26.429 1.00 39.53 122 ASN A C 1
ATOM 933 O O . ASN A 1 122 ? 3.230 -15.792 -27.491 1.00 39.53 122 ASN A O 1
ATOM 937 N N . LEU A 1 123 ? 1.283 -15.918 -26.383 1.00 41.88 123 LEU A N 1
ATOM 938 C CA . LEU A 1 123 ? 0.454 -15.988 -27.592 1.00 41.88 123 LEU A CA 1
ATOM 939 C C . LEU A 1 123 ? 0.215 -14.606 -28.216 1.00 41.88 123 LEU A C 1
ATOM 941 O O . LEU A 1 123 ? 0.120 -14.501 -29.434 1.00 41.88 123 LEU A O 1
ATOM 945 N N . VAL A 1 124 ? 0.171 -13.545 -27.403 1.00 49.31 124 VAL A N 1
ATOM 946 C CA . VAL A 1 124 ? 0.025 -12.159 -27.891 1.00 49.31 124 VAL A CA 1
ATOM 947 C C . VAL A 1 124 ? 1.375 -11.545 -28.294 1.00 49.31 124 VAL A C 1
ATOM 949 O O . VAL A 1 124 ? 1.424 -10.690 -29.173 1.00 49.31 124 VAL A O 1
ATOM 952 N N . ILE A 1 125 ? 2.491 -11.997 -27.709 1.00 48.50 125 ILE A N 1
ATOM 953 C CA . ILE A 1 125 ? 3.839 -11.495 -28.011 1.00 48.50 125 ILE A CA 1
ATOM 954 C C . ILE A 1 125 ? 4.677 -12.659 -28.552 1.00 48.50 125 ILE A C 1
ATOM 956 O O . ILE A 1 125 ? 5.508 -13.229 -27.846 1.00 48.50 125 ILE A O 1
ATOM 960 N N . SER A 1 126 ? 4.470 -13.011 -29.826 1.00 45.34 126 SER A N 1
ATOM 961 C CA . SER A 1 126 ? 5.040 -14.204 -30.482 1.00 45.34 126 SER A CA 1
ATOM 962 C C . SER A 1 126 ? 6.578 -14.243 -30.599 1.00 45.34 126 SER A C 1
ATOM 964 O O . SER A 1 126 ? 7.109 -15.105 -31.292 1.00 45.34 126 SER A O 1
ATOM 966 N N . ASN A 1 127 ? 7.314 -13.323 -29.967 1.00 43.72 127 ASN A N 1
ATOM 967 C CA . ASN A 1 127 ? 8.755 -13.141 -30.171 1.00 43.72 127 ASN A CA 1
ATOM 968 C C . ASN A 1 127 ? 9.598 -13.079 -28.888 1.00 43.72 127 ASN A C 1
ATOM 970 O O . ASN A 1 127 ? 10.755 -12.659 -28.936 1.00 43.72 127 ASN A O 1
ATOM 974 N N . THR A 1 128 ? 9.079 -13.524 -27.738 1.00 45.97 128 THR A N 1
ATOM 975 C CA . THR A 1 128 ? 9.820 -13.388 -26.472 1.00 45.97 128 THR A CA 1
ATOM 976 C C . THR A 1 128 ? 10.041 -14.709 -25.735 1.00 45.97 128 THR A C 1
ATOM 978 O O . THR A 1 128 ? 9.634 -14.893 -24.590 1.00 45.97 128 THR A O 1
ATOM 981 N N . ASN A 1 129 ? 10.888 -15.563 -26.320 1.00 44.75 129 ASN A N 1
ATOM 982 C CA . ASN A 1 129 ? 11.576 -16.668 -25.625 1.00 44.75 129 ASN A CA 1
ATOM 983 C C . ASN A 1 129 ? 12.364 -16.223 -24.365 1.00 44.75 129 ASN A C 1
ATOM 985 O O . ASN A 1 129 ? 12.862 -17.057 -23.611 1.00 44.75 129 ASN A O 1
ATOM 989 N N . ARG A 1 130 ? 12.479 -14.912 -24.098 1.00 44.31 130 ARG A N 1
ATOM 990 C CA . ARG A 1 130 ? 13.106 -14.367 -22.886 1.00 44.31 130 ARG A CA 1
ATOM 991 C C . ARG A 1 130 ? 12.183 -14.309 -21.665 1.00 44.31 130 ARG A C 1
ATOM 993 O O . ARG A 1 130 ? 12.699 -14.391 -20.558 1.00 44.31 130 ARG A O 1
ATOM 1000 N N . ILE A 1 131 ? 10.857 -14.218 -21.813 1.00 47.31 131 ILE A N 1
ATOM 1001 C CA . ILE A 1 131 ? 9.945 -14.097 -20.655 1.00 47.31 131 ILE A CA 1
ATOM 1002 C C . ILE A 1 131 ? 9.815 -15.438 -19.927 1.00 47.31 131 ILE A C 1
ATOM 1004 O O . ILE A 1 131 ? 9.856 -15.486 -18.700 1.00 47.31 131 ILE A O 1
ATOM 1008 N N . PHE A 1 132 ? 9.779 -16.547 -20.668 1.00 40.50 132 PHE A N 1
ATOM 1009 C CA . PHE A 1 132 ? 9.706 -17.885 -20.075 1.00 40.50 132 PHE A CA 1
ATOM 1010 C C . PHE A 1 132 ? 10.951 -18.226 -19.230 1.00 40.50 132 PHE A C 1
ATOM 1012 O O . PHE A 1 132 ? 10.844 -18.854 -18.177 1.00 40.50 132 PHE A O 1
ATOM 1019 N N . LEU A 1 133 ? 12.132 -17.743 -19.635 1.00 43.25 133 LEU A N 1
ATOM 1020 C CA . LEU A 1 133 ? 13.374 -17.891 -18.866 1.00 43.25 133 LEU A CA 1
ATOM 1021 C C . LEU A 1 133 ? 13.427 -16.982 -17.627 1.00 43.25 133 LEU A C 1
ATOM 1023 O O . LEU A 1 133 ? 14.044 -17.365 -16.635 1.00 43.25 133 LEU A O 1
ATOM 1027 N N . LEU A 1 134 ? 12.756 -15.826 -17.647 1.00 45.22 134 LEU A N 1
ATOM 1028 C CA . LEU A 1 134 ? 12.602 -14.967 -16.467 1.00 45.22 134 LEU A CA 1
ATOM 1029 C C . LEU A 1 134 ? 11.630 -15.581 -15.448 1.00 45.22 134 LEU A C 1
ATOM 1031 O O . LEU A 1 134 ? 11.917 -15.558 -14.255 1.00 45.22 134 LEU A O 1
ATOM 1035 N N . CYS A 1 135 ? 10.547 -16.222 -15.901 1.00 45.62 135 CYS A N 1
ATOM 1036 C CA . CYS A 1 135 ? 9.630 -16.956 -15.021 1.00 45.62 135 CYS A CA 1
ATOM 1037 C C . CYS A 1 135 ? 10.253 -18.235 -14.441 1.00 45.62 135 CYS A C 1
ATOM 1039 O O . CYS A 1 135 ? 9.995 -18.562 -13.288 1.00 45.62 135 CYS A O 1
ATOM 1041 N N . LYS A 1 136 ? 11.129 -18.930 -15.184 1.00 39.91 136 LYS A N 1
ATOM 1042 C CA . LYS A 1 136 ? 11.901 -20.072 -14.654 1.00 39.91 136 LYS A CA 1
ATOM 1043 C C . LYS A 1 136 ? 12.991 -19.643 -13.654 1.00 39.91 136 LYS A C 1
ATOM 1045 O O . LYS A 1 136 ? 13.506 -20.482 -12.922 1.00 39.91 136 LYS A O 1
ATOM 1050 N N . ARG A 1 137 ? 13.343 -18.349 -13.619 1.00 40.47 137 ARG A N 1
ATOM 1051 C CA . ARG A 1 137 ? 14.407 -17.762 -12.783 1.00 40.47 137 ARG A CA 1
ATOM 1052 C C . ARG A 1 137 ? 13.906 -16.685 -11.814 1.00 40.47 137 ARG A C 1
ATOM 1054 O O . ARG A 1 137 ? 14.652 -15.790 -11.432 1.00 40.47 137 ARG A O 1
ATOM 1061 N N . SER A 1 138 ? 12.653 -16.776 -11.398 1.00 44.97 138 SER A N 1
ATOM 1062 C CA . SER A 1 138 ? 12.110 -15.982 -10.299 1.00 44.97 138 SER A CA 1
ATOM 1063 C C . SER A 1 138 ? 11.329 -16.977 -9.449 1.00 44.97 138 SER A C 1
ATOM 1065 O O . SER A 1 138 ? 10.305 -17.466 -9.887 1.00 44.97 138 SER A O 1
ATOM 1067 N N . SER A 1 139 ? 11.864 -17.497 -8.353 1.00 45.62 139 SER A N 1
ATOM 1068 C CA . SER A 1 139 ? 12.308 -16.732 -7.199 1.00 45.62 139 SER A CA 1
ATOM 1069 C C . SER A 1 139 ? 13.793 -16.946 -6.848 1.00 45.62 139 SER A C 1
ATOM 1071 O O . SER A 1 139 ? 14.254 -18.079 -6.734 1.00 45.62 139 SER A O 1
ATOM 1073 N N . PRO A 1 140 ? 14.554 -15.874 -6.558 1.00 43.41 140 PRO A N 1
ATOM 1074 C CA . PRO A 1 140 ? 15.834 -15.972 -5.842 1.00 43.41 140 PRO A CA 1
ATOM 1075 C C . PRO A 1 140 ? 15.673 -16.466 -4.395 1.00 43.41 140 PRO A C 1
ATOM 1077 O O . PRO A 1 140 ? 16.661 -16.698 -3.703 1.00 43.41 140 PRO A O 1
ATOM 1080 N N . PHE A 1 141 ? 14.430 -16.577 -3.924 1.00 46.09 141 PHE A N 1
ATOM 1081 C CA . PHE A 1 141 ? 14.087 -16.962 -2.568 1.00 46.09 141 PHE A CA 1
ATOM 1082 C C . PHE A 1 141 ? 13.543 -18.393 -2.554 1.00 46.09 141 PHE A C 1
ATOM 1084 O O . PHE A 1 141 ? 12.642 -18.696 -3.346 1.00 46.09 141 PHE A O 1
ATOM 1091 N N . PRO A 1 142 ? 14.062 -19.270 -1.676 1.00 45.88 142 PRO A N 1
ATOM 1092 C CA . PRO A 1 142 ? 13.483 -20.587 -1.473 1.00 45.88 142 PRO A CA 1
ATOM 1093 C C . PRO A 1 142 ? 12.022 -20.411 -1.051 1.00 45.88 142 PRO A C 1
ATOM 1095 O O . PRO A 1 142 ? 11.714 -19.645 -0.137 1.00 45.88 142 PRO A O 1
ATOM 1098 N N . THR A 1 143 ? 11.100 -21.093 -1.729 1.00 53.91 143 THR A N 1
ATOM 1099 C CA . THR A 1 143 ? 9.721 -21.200 -1.252 1.00 53.91 143 THR A CA 1
ATOM 1100 C C . THR A 1 143 ? 9.770 -21.931 0.086 1.00 53.91 143 THR A C 1
ATOM 1102 O O . THR A 1 143 ? 9.935 -23.147 0.112 1.00 53.91 143 THR A O 1
ATOM 1105 N N . ASN A 1 144 ? 9.661 -21.191 1.193 1.00 48.62 144 ASN A N 1
ATOM 1106 C CA . ASN A 1 144 ? 9.793 -21.720 2.558 1.00 48.62 144 ASN A CA 1
ATOM 1107 C C . ASN A 1 144 ? 8.724 -22.774 2.920 1.00 48.62 144 ASN A C 1
ATOM 1109 O O . ASN A 1 144 ? 8.818 -23.404 3.967 1.00 48.62 144 ASN A O 1
ATOM 1113 N N . PHE A 1 145 ? 7.727 -22.982 2.052 1.00 57.97 145 PHE A N 1
ATOM 1114 C CA . PHE A 1 145 ? 6.639 -23.942 2.223 1.00 57.97 145 PHE A CA 1
ATOM 1115 C C . PHE A 1 145 ? 6.287 -24.642 0.895 1.00 57.97 145 PHE A C 1
ATOM 1117 O O . PHE A 1 145 ? 5.313 -24.270 0.235 1.00 57.97 145 PHE A O 1
ATOM 1124 N N . PRO A 1 146 ? 7.056 -25.655 0.458 1.00 61.19 146 PRO A N 1
ATOM 1125 C CA . PRO A 1 146 ? 6.695 -26.460 -0.702 1.00 61.19 146 PRO A CA 1
ATOM 1126 C C . PRO A 1 146 ? 5.580 -27.446 -0.316 1.00 61.19 146 PRO A C 1
ATOM 1128 O O . PRO A 1 146 ? 5.843 -28.574 0.086 1.00 61.19 146 PRO A O 1
ATOM 1131 N N . LEU A 1 147 ? 4.314 -27.038 -0.443 1.00 59.62 147 LEU A N 1
ATOM 1132 C CA . LEU A 1 147 ? 3.150 -27.885 -0.114 1.00 59.62 147 LEU A CA 1
ATOM 1133 C C . LEU A 1 147 ? 2.868 -29.007 -1.142 1.00 59.62 147 LEU A C 1
ATOM 1135 O O . LEU A 1 147 ? 1.813 -29.640 -1.092 1.00 59.62 147 LEU A O 1
ATOM 1139 N N . GLY A 1 148 ? 3.787 -29.279 -2.074 1.00 68.56 148 GLY A N 1
ATOM 1140 C CA . GLY A 1 148 ? 3.643 -30.348 -3.065 1.00 68.56 148 GLY A CA 1
ATOM 1141 C C . GLY A 1 148 ? 2.304 -30.284 -3.811 1.00 68.56 148 GLY A C 1
ATOM 1142 O O . GLY A 1 148 ? 1.903 -29.230 -4.303 1.00 68.56 148 GLY A O 1
ATOM 1143 N N . SER A 1 149 ? 1.585 -31.407 -3.874 1.00 66.31 149 SER A N 1
ATOM 1144 C CA . SER A 1 149 ? 0.280 -31.508 -4.541 1.00 66.31 149 SER A CA 1
ATOM 1145 C C . SER A 1 149 ? -0.836 -30.705 -3.851 1.00 66.31 149 SER A C 1
ATOM 1147 O O . SER A 1 149 ? -1.740 -30.209 -4.524 1.00 66.31 149 SER A O 1
ATOM 1149 N N . LEU A 1 150 ? -0.757 -30.513 -2.529 1.00 70.75 150 LEU A N 1
ATOM 1150 C CA . LEU A 1 150 ? -1.739 -29.746 -1.753 1.00 70.75 150 LEU A CA 1
ATOM 1151 C C . LEU A 1 150 ? -1.712 -28.250 -2.116 1.00 70.75 150 LEU A C 1
ATOM 1153 O O . LEU A 1 150 ? -2.733 -27.565 -2.039 1.00 70.75 150 LEU A O 1
ATOM 1157 N N . GLY A 1 151 ? -0.559 -27.754 -2.577 1.00 65.44 151 GLY A N 1
ATOM 1158 C CA . GLY A 1 151 ? -0.392 -26.376 -3.039 1.00 65.44 151 GLY A CA 1
ATOM 1159 C C . GLY A 1 151 ? -1.311 -26.009 -4.209 1.00 65.44 151 GLY A C 1
ATOM 1160 O O . GLY A 1 151 ? -1.760 -24.869 -4.290 1.00 65.44 151 GLY A O 1
ATOM 1161 N N . TRP A 1 152 ? -1.671 -26.969 -5.069 1.00 62.38 152 TRP A N 1
ATOM 1162 C CA . TRP A 1 152 ? -2.583 -26.730 -6.194 1.00 62.38 152 TRP A CA 1
ATOM 1163 C C . TRP A 1 152 ? -4.008 -26.416 -5.739 1.00 62.38 152 TRP A C 1
ATOM 1165 O O . TRP A 1 152 ? -4.632 -25.495 -6.267 1.00 62.38 152 TRP A O 1
ATOM 1175 N N . GLY A 1 153 ? -4.507 -27.143 -4.735 1.00 72.12 153 GLY A N 1
ATOM 1176 C CA . GLY A 1 153 ? -5.839 -26.916 -4.172 1.00 72.12 153 GLY A CA 1
ATOM 1177 C C . GLY A 1 153 ? -5.931 -25.559 -3.481 1.00 72.12 153 GLY A C 1
ATOM 1178 O O . GLY A 1 153 ? -6.810 -24.761 -3.799 1.00 72.12 153 GLY A O 1
ATOM 1179 N N . VAL A 1 154 ? -4.965 -25.258 -2.607 1.00 73.44 154 VAL A N 1
ATOM 1180 C CA . VAL A 1 154 ? -4.902 -23.978 -1.881 1.00 73.44 154 VAL A CA 1
ATOM 1181 C C . VAL A 1 154 ? -4.803 -22.801 -2.850 1.00 73.44 154 VAL A C 1
ATOM 1183 O O . VAL A 1 154 ? -5.543 -21.833 -2.718 1.00 73.44 154 VAL A O 1
ATOM 1186 N N . ASN A 1 155 ? -3.953 -22.899 -3.871 1.00 69.44 155 ASN A N 1
ATOM 1187 C CA . ASN A 1 155 ? -3.792 -21.837 -4.856 1.00 69.44 155 ASN A CA 1
ATOM 1188 C C . ASN A 1 155 ? -5.057 -21.632 -5.712 1.00 69.44 155 ASN A C 1
ATOM 1190 O O . ASN A 1 155 ? -5.428 -20.497 -5.997 1.00 69.44 155 ASN A O 1
ATOM 1194 N N . THR A 1 156 ? -5.769 -22.708 -6.061 1.00 73.62 156 THR A N 1
ATOM 1195 C CA . THR A 1 156 ? -7.050 -22.615 -6.783 1.00 73.62 156 THR A CA 1
ATOM 1196 C C . THR A 1 156 ? -8.118 -21.924 -5.934 1.00 73.62 156 THR A C 1
ATOM 1198 O O . THR A 1 156 ? -8.805 -21.030 -6.425 1.00 73.62 156 THR A O 1
ATOM 1201 N N . ILE A 1 157 ? -8.221 -22.278 -4.647 1.00 81.50 157 ILE A N 1
ATOM 1202 C CA . ILE A 1 157 ? -9.136 -21.623 -3.701 1.00 81.50 157 ILE A CA 1
ATOM 1203 C C . ILE A 1 157 ? -8.806 -20.131 -3.584 1.00 81.50 157 ILE A C 1
ATOM 1205 O O . ILE A 1 157 ? -9.715 -19.306 -3.633 1.00 81.50 157 ILE A O 1
ATOM 1209 N N . THR A 1 158 ? -7.521 -19.773 -3.506 1.00 73.81 158 THR A N 1
ATOM 1210 C CA . THR A 1 158 ? -7.078 -18.373 -3.479 1.00 73.81 158 THR A CA 1
ATOM 1211 C C . THR A 1 158 ? -7.525 -17.620 -4.728 1.00 73.81 158 THR A C 1
ATOM 1213 O O . THR A 1 158 ? -8.123 -16.558 -4.600 1.00 73.81 158 THR A O 1
ATOM 1216 N N . VAL A 1 159 ? -7.307 -18.163 -5.931 1.00 74.50 159 VAL A N 1
ATOM 1217 C CA . VAL A 1 159 ? -7.722 -17.509 -7.188 1.00 74.50 159 VAL A CA 1
ATOM 1218 C C . VAL A 1 159 ? -9.238 -17.311 -7.235 1.00 74.50 159 VAL A C 1
ATOM 1220 O O . VAL A 1 159 ? -9.702 -16.211 -7.528 1.00 74.50 159 VAL A O 1
ATOM 1223 N N . VAL A 1 160 ? -10.017 -18.345 -6.900 1.00 81.88 160 VAL A N 1
ATOM 1224 C CA . VAL A 1 160 ? -11.487 -18.260 -6.867 1.00 81.88 160 VAL A CA 1
ATOM 1225 C C . VAL A 1 160 ? -11.950 -17.205 -5.862 1.00 81.88 160 VAL A C 1
ATOM 1227 O O . VAL A 1 160 ? -12.821 -16.396 -6.179 1.00 81.88 160 VAL A O 1
ATOM 1230 N N . TYR A 1 161 ? -11.336 -17.164 -4.679 1.00 81.25 161 TYR A N 1
ATOM 1231 C CA . TYR A 1 161 ? -11.645 -16.165 -3.663 1.00 81.25 161 TYR A CA 1
ATOM 1232 C C . TYR A 1 161 ? -11.297 -14.742 -4.121 1.00 81.25 161 TYR A C 1
ATOM 1234 O O . TYR A 1 161 ? -12.095 -13.835 -3.909 1.00 81.25 161 TYR A O 1
ATOM 1242 N N . MET A 1 162 ? -10.168 -14.534 -4.807 1.00 79.81 162 MET A N 1
ATOM 1243 C CA . MET A 1 162 ? -9.800 -13.215 -5.342 1.00 79.81 162 MET A CA 1
ATOM 1244 C C . MET A 1 162 ? -10.747 -12.742 -6.451 1.00 79.81 162 MET A C 1
ATOM 1246 O O . MET A 1 162 ? -11.070 -11.559 -6.519 1.00 79.81 162 MET A O 1
ATOM 1250 N N . VAL A 1 163 ? -11.221 -13.649 -7.312 1.00 79.88 163 VAL A N 1
ATOM 1251 C CA . VAL A 1 163 ? -12.240 -13.319 -8.323 1.00 79.88 163 VAL A CA 1
ATOM 1252 C C . VAL A 1 163 ? -13.554 -12.942 -7.643 1.00 79.88 163 VAL A C 1
ATOM 1254 O O . VAL A 1 163 ? -14.166 -11.935 -7.993 1.00 79.88 163 VAL A O 1
ATOM 1257 N N . PHE A 1 164 ? -13.965 -13.712 -6.636 1.00 84.69 164 PHE A N 1
ATOM 1258 C CA . PHE A 1 164 ? -15.160 -13.421 -5.852 1.00 84.69 164 PHE A CA 1
ATOM 1259 C C . PHE A 1 164 ? -15.080 -12.050 -5.167 1.00 84.69 164 PHE A C 1
ATOM 1261 O O . PHE A 1 164 ? -16.007 -11.248 -5.291 1.00 84.69 164 PHE A O 1
ATOM 1268 N N . THR A 1 165 ? -13.972 -11.743 -4.487 1.00 81.81 165 THR A N 1
ATOM 1269 C CA . THR A 1 165 ? -13.803 -10.443 -3.826 1.00 81.81 165 THR A CA 1
ATOM 1270 C C . THR A 1 165 ? -13.740 -9.304 -4.836 1.00 81.81 165 THR A C 1
ATOM 1272 O O . THR A 1 165 ? -14.339 -8.264 -4.584 1.00 81.81 165 THR A O 1
ATOM 1275 N N . ALA A 1 166 ? -13.103 -9.489 -5.998 1.00 79.88 166 ALA A N 1
ATOM 1276 C CA . ALA A 1 166 ? -13.072 -8.477 -7.052 1.00 79.88 166 ALA A CA 1
ATOM 1277 C C . ALA A 1 166 ? -14.476 -8.104 -7.547 1.00 79.88 166 ALA A C 1
ATOM 1279 O O . ALA A 1 166 ? -14.789 -6.920 -7.645 1.00 79.88 166 ALA A O 1
ATOM 1280 N N . VAL A 1 167 ? -15.342 -9.097 -7.777 1.00 81.75 167 VAL A N 1
ATOM 1281 C CA . VAL A 1 167 ? -16.748 -8.856 -8.141 1.00 81.75 167 VAL A CA 1
ATOM 1282 C C . VAL A 1 167 ? -17.480 -8.114 -7.024 1.00 81.75 167 VAL A C 1
ATOM 1284 O O . VAL A 1 167 ? -18.187 -7.146 -7.294 1.00 81.75 167 VAL A O 1
ATOM 1287 N N . MET A 1 168 ? -17.279 -8.519 -5.767 1.00 81.44 168 MET A N 1
ATOM 1288 C CA . MET A 1 168 ? -17.907 -7.865 -4.616 1.00 81.44 168 MET A CA 1
ATOM 1289 C C . MET A 1 168 ? -17.459 -6.409 -4.438 1.00 81.44 168 MET A C 1
ATOM 1291 O O . MET A 1 168 ? -18.274 -5.570 -4.067 1.00 81.44 168 MET A O 1
ATOM 1295 N N . PHE A 1 169 ? -16.199 -6.080 -4.738 1.00 76.38 169 PHE A N 1
ATOM 1296 C CA . PHE A 1 169 ? -15.703 -4.702 -4.666 1.00 76.38 169 PHE A CA 1
ATOM 1297 C C . PHE A 1 169 ? -16.297 -3.790 -5.743 1.00 76.38 169 PHE A C 1
ATOM 1299 O O . PHE A 1 169 ? -16.377 -2.587 -5.510 1.00 76.38 169 PHE A O 1
ATOM 1306 N N . CYS A 1 170 ? -16.735 -4.337 -6.880 1.00 73.19 170 CYS A N 1
ATOM 1307 C CA . CYS A 1 170 ? -17.439 -3.589 -7.926 1.00 73.19 170 CYS A CA 1
ATOM 1308 C C . CYS A 1 170 ? -18.915 -3.313 -7.587 1.00 73.19 170 CYS A C 1
ATOM 1310 O O . CYS A 1 170 ? -19.564 -2.537 -8.284 1.00 73.19 170 CYS A O 1
ATOM 1312 N N . LEU A 1 171 ? -19.467 -3.931 -6.537 1.00 74.31 171 LEU A N 1
ATOM 1313 C CA . LEU A 1 171 ? -20.842 -3.680 -6.110 1.00 74.31 171 LEU A CA 1
ATOM 1314 C C . LEU A 1 171 ? -20.922 -2.450 -5.180 1.00 74.31 171 LEU A C 1
ATOM 1316 O O . LEU A 1 171 ? -20.020 -2.214 -4.373 1.00 74.31 171 LEU A O 1
ATOM 1320 N N . PRO A 1 172 ? -22.003 -1.653 -5.262 1.00 66.75 172 PRO A N 1
ATOM 1321 C CA . PRO A 1 172 ? -22.181 -0.467 -4.429 1.00 66.75 172 PRO A CA 1
ATOM 1322 C C . PRO A 1 172 ? -22.456 -0.835 -2.963 1.00 66.75 172 PRO A C 1
ATOM 1324 O O . PRO A 1 172 ? -23.242 -1.731 -2.663 1.00 66.75 172 PRO A O 1
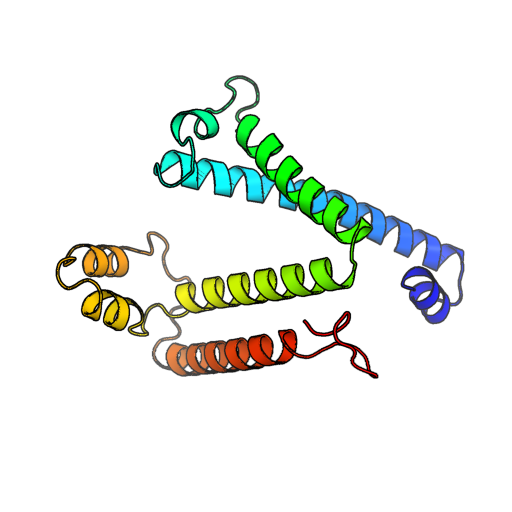ATOM 1327 N N . GLY A 1 173 ? -21.837 -0.100 -2.034 1.00 64.50 173 GLY A N 1
ATOM 1328 C CA . GLY A 1 173 ? -21.904 -0.379 -0.592 1.00 64.50 173 GLY A CA 1
ATOM 1329 C C . GLY A 1 173 ? -23.175 0.094 0.128 1.00 64.50 173 GLY A C 1
ATOM 1330 O O . GLY A 1 173 ? -23.291 -0.114 1.334 1.00 64.50 173 GLY A O 1
ATOM 1331 N N . PHE A 1 174 ? -24.107 0.762 -0.561 1.00 63.09 174 PHE A N 1
ATOM 1332 C CA . PHE A 1 174 ? -25.351 1.274 0.023 1.00 63.09 174 PHE A CA 1
ATOM 1333 C C . PHE A 1 174 ? -26.471 1.412 -1.022 1.00 63.09 174 PHE A C 1
ATOM 1335 O O . PHE A 1 174 ? -26.228 1.691 -2.195 1.00 63.09 174 PHE A O 1
ATOM 1342 N N . ILE A 1 175 ? -27.711 1.219 -0.571 1.00 62.22 175 ILE A N 1
ATOM 1343 C CA . ILE A 1 175 ? -28.958 1.348 -1.343 1.00 62.22 175 ILE A CA 1
ATOM 1344 C C . ILE A 1 175 ? -29.693 2.600 -0.811 1.00 62.22 175 ILE A C 1
ATOM 1346 O O . ILE A 1 175 ? -29.681 2.793 0.407 1.00 62.22 175 ILE A O 1
ATOM 1350 N N . PRO A 1 176 ? -30.354 3.441 -1.638 1.00 59.09 176 PRO A N 1
ATOM 1351 C CA . PRO A 1 176 ? -30.545 3.338 -3.087 1.00 59.09 176 PRO A CA 1
ATOM 1352 C C . PRO A 1 176 ? -29.329 3.790 -3.907 1.00 59.09 176 PRO A C 1
ATOM 1354 O O . PRO A 1 176 ? -28.618 4.736 -3.565 1.00 59.09 176 PRO A O 1
ATOM 1357 N N . VAL A 1 177 ? -29.118 3.098 -5.027 1.00 56.53 177 VAL A N 1
ATOM 1358 C CA . VAL A 1 177 ? -28.027 3.352 -5.973 1.00 56.53 177 VAL A CA 1
ATOM 1359 C C . VAL A 1 177 ? -28.434 4.452 -6.957 1.00 56.53 177 VAL A C 1
ATOM 1361 O O . VAL A 1 177 ? -29.500 4.393 -7.563 1.00 56.53 177 VAL A O 1
ATOM 1364 N N . GLY A 1 178 ? -27.594 5.473 -7.100 1.00 64.81 178 GLY A N 1
ATOM 1365 C CA . GLY A 1 178 ? -27.722 6.516 -8.123 1.00 64.81 178 GLY A CA 1
ATOM 1366 C C . GLY A 1 178 ? -26.455 6.584 -8.974 1.00 64.81 178 GLY A C 1
ATOM 1367 O O . GLY A 1 178 ? -25.440 6.002 -8.598 1.00 64.81 178 GLY A O 1
ATOM 1368 N N . GLY A 1 179 ? -26.472 7.330 -10.085 1.00 59.03 179 GLY A N 1
ATOM 1369 C CA . GLY A 1 179 ? -25.310 7.452 -10.986 1.00 59.03 179 GLY A CA 1
ATOM 1370 C C . GLY A 1 179 ? -24.052 8.047 -10.336 1.00 59.03 179 GLY A C 1
ATOM 1371 O O . GLY A 1 179 ? -22.950 7.814 -10.810 1.00 59.03 179 GLY A O 1
ATOM 1372 N N . ALA A 1 180 ? -24.207 8.763 -9.218 1.00 56.38 180 ALA A N 1
ATOM 1373 C CA . ALA A 1 180 ? -23.101 9.285 -8.417 1.00 56.38 180 ALA A CA 1
ATOM 1374 C C . ALA A 1 180 ? -22.579 8.298 -7.356 1.00 56.38 180 ALA A C 1
ATOM 1376 O O . ALA A 1 180 ? -21.581 8.601 -6.718 1.00 56.38 180 ALA A O 1
ATOM 1377 N N . ASN A 1 181 ? -23.239 7.156 -7.133 1.00 58.19 181 ASN A N 1
ATOM 1378 C CA . ASN A 1 181 ? -22.964 6.223 -6.026 1.00 58.19 181 ASN A CA 1
ATOM 1379 C C . ASN A 1 181 ? -22.574 4.820 -6.523 1.00 58.19 181 ASN A C 1
ATOM 1381 O O . ASN A 1 181 ? -22.338 3.922 -5.713 1.00 58.19 181 ASN A O 1
ATOM 1385 N N . MET A 1 182 ? -22.575 4.618 -7.843 1.00 57.62 182 MET A N 1
ATOM 1386 C CA . MET A 1 182 ? -22.060 3.408 -8.473 1.00 57.62 182 MET A CA 1
ATOM 1387 C C . MET A 1 182 ? -20.530 3.460 -8.452 1.00 57.62 182 MET A C 1
ATOM 1389 O O . MET A 1 182 ? -19.951 4.517 -8.709 1.00 57.62 182 MET A O 1
ATOM 1393 N N . ASN A 1 183 ? -19.915 2.338 -8.075 1.00 56.12 183 ASN A N 1
ATOM 1394 C CA . ASN A 1 183 ? -18.472 2.131 -8.180 1.00 56.12 183 ASN A CA 1
ATOM 1395 C C . ASN A 1 183 ? -18.082 1.970 -9.653 1.00 56.12 183 ASN A C 1
ATOM 1397 O O . ASN A 1 183 ? -18.801 1.207 -10.340 1.00 56.12 183 ASN A O 1
#

Secondary structure (DSSP, 8-state):
-HHHHHHHHH--HHHHHHHHHHHHHHHHHHHHHHHHHHHHHHHHHHHTT-STTHHHHT---TTT-S-HHHHHHHHHHHHHHHHHHHH-HHHHHHHHHHHHHHHHHHHHHHH-TTS-HHHHHHHHSTT-HHHHHHHTT--SS--S---TTHHHHHHHHHHHHHHHHHHHHTS-SSSS--TTT--

Organism: NCBI:txid42249

InterPro domains:
  IPR002293 Amino acid/polyamine transporter I [PF13520] (2-173)

Sequence (183 aa):
PFIQIVLNATNSRTAALIITILVISTNIQNIMNCAQISSRVIWSFARDEGFIFSKYFRDVHPALKAPVRAIFAAWAIGAALVVLYLGSTSAFNALSSALVVMSHITYSTISTHPFPLPLVANLVISNTNRIFLLCKRSSPFPTNFPLGSLGWGVNTITVVYMVFTAVMFCLPGFIPVGGANMN

Foldseek 3Di:
DVLVVLCVVPVDPVRSVVVVVVVVVVVVVVVVVQLQVQLVVQLVCLVVVNDDPSVQQVDADPVVRGSVVSSVVSVVVVVVLVVVCVVAVQVSLLVVLVVVLVVLVVVLVVLCLPDPPVVVVCVVVVPPPPVVVVSVVPDPDPPPDCVDPVSVVVSVVSVVVSVVVSVVSQQFPDPPDDPSRGD

Radius of gyration: 21.76 Å; chains: 1; bounding box: 55×48×61 Å

pLDDT: mean 74.35, std 16.34, range [39.53, 94.69]